Protein AF-A0A7V2XGP9-F1 (afdb_monomer_lite)

Radius of gyration: 16.0 Å; chains: 1; bounding box: 51×19×43 Å

Sequence (98 aa):
MTKEMAAVLDIVLLVGFGAWAYLVARGKGFDPVAWALGAAVAFFGPGYLMQAV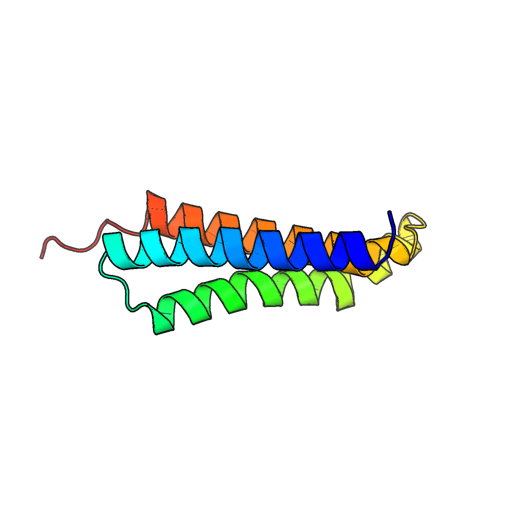IFPAVRERFGWPETWQRPSAFIAGGVCALIVVLYLTLFARRRSSQ

Structure (mmCIF, N/CA/C/O backbone):
data_AF-A0A7V2XGP9-F1
#
_entry.id   AF-A0A7V2XGP9-F1
#
loop_
_atom_site.group_PDB
_atom_site.id
_atom_site.type_symbol
_atom_site.label_atom_id
_atom_site.label_alt_id
_atom_site.label_comp_id
_atom_site.label_asym_id
_atom_site.label_entity_id
_atom_site.label_seq_id
_atom_site.pdbx_PDB_ins_code
_atom_site.Cartn_x
_atom_site.Cartn_y
_atom_site.Cartn_z
_atom_site.occupancy
_atom_site.B_iso_or_equiv
_atom_site.auth_seq_id
_atom_site.auth_comp_id
_atom_site.auth_asym_id
_atom_site.auth_atom_id
_atom_site.pdbx_PDB_model_num
ATOM 1 N N . MET A 1 1 ? 19.419 5.924 -4.675 1.00 52.25 1 MET A N 1
ATOM 2 C CA . MET A 1 1 ? 18.697 5.337 -3.526 1.00 52.25 1 MET A CA 1
ATOM 3 C C . MET A 1 1 ? 18.875 3.828 -3.594 1.00 52.25 1 MET A C 1
ATOM 5 O O . MET A 1 1 ? 18.552 3.250 -4.626 1.00 52.25 1 MET A O 1
ATOM 9 N N . THR A 1 2 ? 19.492 3.204 -2.591 1.00 68.38 2 THR A N 1
ATOM 10 C CA . THR A 1 2 ? 19.726 1.748 -2.577 1.00 68.38 2 THR A CA 1
ATOM 11 C C . THR A 1 2 ? 18.413 1.006 -2.301 1.00 68.38 2 THR A C 1
ATOM 13 O O . THR A 1 2 ? 17.519 1.547 -1.651 1.00 68.38 2 THR A O 1
ATOM 16 N N . LYS A 1 3 ? 18.266 -0.230 -2.805 1.00 62.00 3 LYS A N 1
ATOM 17 C CA . LYS A 1 3 ? 17.057 -1.061 -2.599 1.00 62.00 3 LYS A CA 1
ATOM 18 C C . LYS A 1 3 ? 16.696 -1.211 -1.113 1.00 62.00 3 LYS A C 1
ATOM 20 O O . LYS A 1 3 ? 15.520 -1.280 -0.776 1.00 62.00 3 LYS A O 1
ATOM 25 N N . GLU A 1 4 ? 17.703 -1.200 -0.245 1.00 69.00 4 GLU A N 1
ATOM 26 C CA . GLU A 1 4 ? 17.543 -1.272 1.208 1.00 69.00 4 GLU A CA 1
ATOM 27 C C . GLU A 1 4 ? 16.912 -0.007 1.799 1.00 69.00 4 GLU A C 1
ATOM 29 O O . GLU A 1 4 ? 15.999 -0.118 2.608 1.00 69.00 4 GLU A O 1
ATOM 34 N N . MET A 1 5 ? 17.298 1.192 1.339 1.00 62.16 5 MET A N 1
ATOM 35 C CA . MET A 1 5 ? 16.652 2.440 1.774 1.00 62.16 5 MET A CA 1
ATOM 36 C C . MET A 1 5 ? 15.167 2.475 1.411 1.00 62.16 5 MET A C 1
ATOM 38 O O . MET A 1 5 ? 14.367 2.945 2.210 1.00 62.16 5 MET A O 1
ATOM 42 N N . ALA A 1 6 ? 14.794 1.982 0.225 1.00 64.88 6 ALA A N 1
ATOM 43 C CA . ALA A 1 6 ? 13.390 1.913 -0.181 1.00 64.88 6 ALA A CA 1
ATOM 44 C C . ALA A 1 6 ? 12.595 0.952 0.718 1.00 64.88 6 ALA A C 1
ATOM 46 O O . ALA A 1 6 ? 11.545 1.325 1.221 1.00 64.88 6 ALA A O 1
ATOM 47 N N . ALA A 1 7 ? 13.141 -0.235 1.003 1.00 67.25 7 ALA A N 1
ATOM 48 C CA . ALA A 1 7 ? 12.497 -1.201 1.890 1.00 67.25 7 ALA A CA 1
ATOM 49 C C . ALA A 1 7 ? 12.353 -0.681 3.331 1.00 67.25 7 ALA A C 1
ATOM 51 O O . ALA A 1 7 ? 11.320 -0.882 3.964 1.00 67.25 7 ALA A O 1
ATOM 52 N N . VAL A 1 8 ? 13.367 0.020 3.849 1.00 72.94 8 VAL A N 1
ATOM 53 C CA . VAL A 1 8 ? 13.298 0.656 5.172 1.00 72.94 8 VAL A CA 1
ATOM 54 C C . VAL A 1 8 ? 12.226 1.742 5.190 1.00 72.94 8 VAL A C 1
ATOM 56 O O . VAL A 1 8 ? 11.439 1.793 6.131 1.00 72.94 8 VAL A O 1
ATOM 59 N N . LEU A 1 9 ? 12.148 2.577 4.149 1.00 67.88 9 LEU A N 1
ATOM 60 C CA . LEU A 1 9 ? 11.123 3.615 4.049 1.00 67.88 9 LEU A CA 1
ATOM 61 C C . LEU A 1 9 ? 9.715 3.007 3.993 1.00 67.88 9 LEU A C 1
ATOM 63 O O . LEU A 1 9 ? 8.825 3.482 4.695 1.00 67.88 9 LEU A O 1
ATOM 67 N N . ASP A 1 10 ? 9.538 1.930 3.226 1.00 66.38 10 ASP A N 1
ATOM 68 C CA . ASP A 1 10 ? 8.271 1.205 3.122 1.00 66.38 10 ASP A CA 1
ATOM 69 C C . ASP A 1 10 ? 7.832 0.665 4.492 1.00 66.38 10 ASP A C 1
ATOM 71 O O . ASP A 1 10 ? 6.678 0.834 4.883 1.00 66.38 10 ASP A O 1
ATOM 75 N N . ILE A 1 11 ? 8.756 0.074 5.261 1.00 74.12 11 ILE A N 1
ATOM 76 C CA . ILE A 1 11 ? 8.484 -0.435 6.615 1.00 74.12 11 IL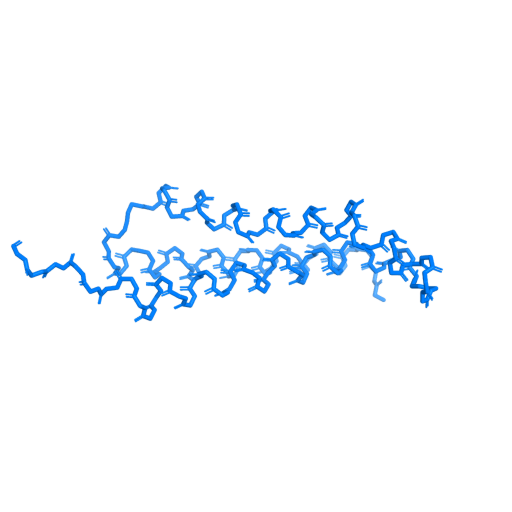E A CA 1
ATOM 77 C C . ILE A 1 11 ? 8.142 0.709 7.571 1.00 74.12 11 ILE A C 1
ATOM 79 O O . ILE A 1 11 ? 7.157 0.621 8.302 1.00 74.12 11 ILE A O 1
ATOM 83 N N . VAL A 1 12 ? 8.927 1.789 7.570 1.00 72.19 12 VAL A N 1
ATOM 84 C CA . VAL A 1 12 ? 8.706 2.951 8.446 1.00 72.19 12 VAL A CA 1
ATOM 85 C C . VAL A 1 12 ? 7.342 3.577 8.173 1.00 72.19 12 VAL A C 1
ATOM 87 O O . VAL A 1 12 ? 6.608 3.889 9.110 1.00 72.19 12 VAL A O 1
ATOM 90 N N . LEU A 1 13 ? 6.972 3.720 6.900 1.00 68.75 13 LEU A N 1
ATOM 91 C CA . LEU A 1 13 ? 5.681 4.267 6.500 1.00 68.75 13 LEU A CA 1
ATOM 92 C C . LEU A 1 13 ? 4.537 3.301 6.832 1.00 68.75 13 LEU A C 1
ATOM 94 O O . LEU A 1 13 ? 3.522 3.746 7.359 1.00 68.75 13 LEU A O 1
ATOM 98 N N . LEU A 1 14 ? 4.699 1.992 6.614 1.00 70.81 14 LEU A N 1
ATOM 99 C CA . LEU A 1 14 ? 3.694 0.990 6.983 1.00 70.81 14 LEU A CA 1
ATOM 100 C C . LEU A 1 14 ? 3.435 0.982 8.497 1.00 70.81 14 LEU A C 1
ATOM 102 O O . LEU A 1 14 ? 2.284 1.008 8.931 1.00 70.81 14 LEU A O 1
ATOM 106 N N . VAL A 1 15 ? 4.499 0.986 9.305 1.00 74.06 15 VAL A N 1
ATOM 107 C CA . VAL A 1 15 ? 4.406 0.994 10.771 1.00 74.06 15 VAL A CA 1
ATOM 108 C C . VAL A 1 15 ? 3.840 2.322 11.266 1.00 74.06 15 VAL A C 1
ATOM 110 O O . VAL A 1 15 ? 2.938 2.321 12.099 1.00 74.06 15 VAL A O 1
ATOM 113 N N . GLY A 1 16 ? 4.316 3.452 10.737 1.00 70.94 16 GLY A N 1
ATOM 114 C CA . GLY A 1 16 ? 3.857 4.784 11.128 1.00 70.94 16 GLY A CA 1
ATOM 115 C C . GLY A 1 16 ? 2.384 5.017 10.798 1.00 70.94 16 GLY A C 1
ATOM 116 O O . GLY A 1 16 ? 1.601 5.376 11.680 1.00 70.94 16 GLY A O 1
ATOM 117 N N . PHE A 1 17 ? 1.977 4.752 9.552 1.00 69.06 17 PHE A N 1
ATOM 118 C CA . PHE A 1 17 ? 0.579 4.885 9.147 1.00 69.06 17 PHE A CA 1
ATOM 119 C C . PHE A 1 17 ? -0.313 3.846 9.825 1.00 69.06 17 PHE A C 1
ATOM 121 O O . PHE A 1 17 ? -1.403 4.197 10.273 1.00 69.06 17 PHE A O 1
ATOM 128 N N . GLY A 1 18 ? 0.152 2.602 9.977 1.00 68.19 18 GLY A N 1
ATOM 129 C CA . GLY A 1 18 ? -0.578 1.556 10.691 1.00 68.19 18 GLY A CA 1
ATOM 130 C C . GLY A 1 18 ? -0.828 1.912 12.159 1.00 68.19 18 GLY A C 1
ATOM 131 O O . GLY A 1 18 ? -1.959 1.808 12.633 1.00 68.19 18 GLY A O 1
ATOM 132 N N . ALA A 1 19 ? 0.196 2.401 12.866 1.00 70.12 19 ALA A N 1
ATOM 133 C CA . ALA A 1 19 ? 0.094 2.798 14.270 1.00 70.12 19 ALA A CA 1
ATOM 134 C C . ALA A 1 19 ? -0.826 4.010 14.466 1.00 70.12 19 ALA A C 1
ATOM 136 O O . ALA A 1 19 ? -1.712 3.976 15.322 1.00 70.12 19 ALA A O 1
ATOM 137 N N . TRP A 1 20 ? -0.665 5.059 13.650 1.00 69.19 20 TRP A N 1
ATOM 138 C CA . TRP A 1 20 ? -1.553 6.227 13.669 1.00 69.19 20 TRP A CA 1
ATOM 139 C C . TRP A 1 20 ? -3.013 5.812 13.512 1.00 69.19 20 TRP A C 1
ATOM 141 O O . TRP A 1 20 ? -3.904 6.232 14.252 1.00 69.19 20 TRP A O 1
ATOM 151 N N . ALA A 1 21 ? -3.260 4.952 12.539 1.00 63.81 21 ALA A N 1
ATOM 152 C CA . ALA A 1 21 ? -4.603 4.646 12.127 1.00 63.81 21 ALA A CA 1
ATOM 153 C C . ALA A 1 21 ? -5.282 3.616 13.068 1.00 63.81 21 ALA A C 1
ATOM 155 O O . ALA A 1 21 ? -6.482 3.732 13.328 1.00 63.81 21 ALA A O 1
ATOM 156 N N . TYR A 1 22 ? -4.503 2.761 13.748 1.00 68.94 22 TYR A N 1
ATOM 157 C CA . TYR A 1 22 ? -4.950 2.008 14.930 1.00 68.94 22 TYR A CA 1
ATOM 158 C C . TYR A 1 22 ? -5.382 2.921 16.091 1.00 68.94 22 TYR A C 1
ATOM 160 O O . TYR A 1 22 ? -6.450 2.717 16.676 1.00 68.94 22 TYR A O 1
ATOM 168 N N . LEU A 1 23 ? -4.594 3.954 16.422 1.00 70.62 23 LEU A N 1
ATOM 169 C CA . LEU A 1 23 ? -4.942 4.906 17.488 1.00 70.62 23 LEU A CA 1
ATOM 170 C C . LEU A 1 23 ? -6.259 5.635 17.185 1.00 70.62 23 LEU A C 1
ATOM 172 O O . LEU A 1 23 ? -7.106 5.787 18.069 1.00 70.62 23 LEU A O 1
ATOM 176 N N . VAL A 1 24 ? -6.468 6.022 15.925 1.00 67.50 24 VAL A N 1
ATOM 177 C CA . VAL A 1 24 ? -7.712 6.647 15.460 1.00 67.50 24 VAL A CA 1
ATOM 178 C C . VAL A 1 24 ? -8.908 5.693 15.554 1.00 67.50 24 VAL A C 1
ATOM 180 O O . VAL A 1 24 ? -9.973 6.100 16.028 1.00 67.50 24 VAL A O 1
ATOM 183 N N . ALA A 1 25 ? -8.7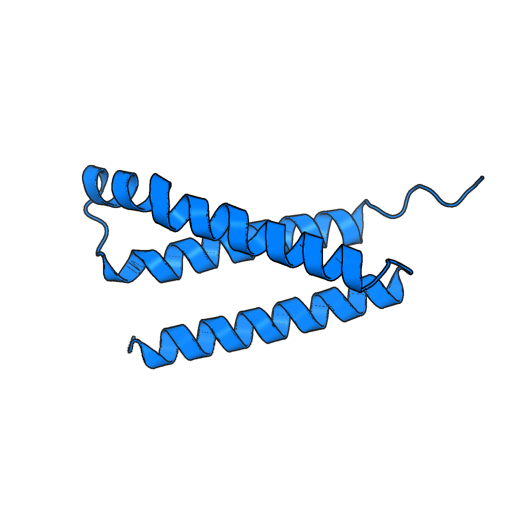51 4.430 15.145 1.00 66.50 25 ALA A N 1
ATOM 184 C CA . ALA A 1 25 ? -9.807 3.421 15.246 1.00 66.50 25 ALA A CA 1
ATOM 185 C C . ALA A 1 25 ? -10.236 3.197 16.703 1.00 66.50 25 ALA A C 1
ATOM 187 O O . ALA A 1 25 ? -11.431 3.238 17.018 1.00 66.50 25 ALA A O 1
ATOM 188 N N . ARG A 1 26 ? -9.254 3.075 17.607 1.00 70.69 26 ARG A N 1
ATOM 189 C CA . ARG A 1 26 ? -9.479 2.901 19.046 1.00 70.69 26 ARG A CA 1
ATOM 190 C C . ARG A 1 26 ? -10.204 4.097 19.665 1.00 70.69 26 ARG A C 1
ATOM 192 O O . ARG A 1 26 ? -11.154 3.908 20.416 1.00 70.69 26 ARG A O 1
ATOM 199 N N . GLY A 1 27 ? -9.812 5.324 19.311 1.00 70.69 27 GLY A N 1
ATOM 200 C CA . GLY A 1 27 ? -10.470 6.548 19.790 1.00 70.69 27 GLY A CA 1
ATOM 201 C C . GLY A 1 27 ? -11.912 6.717 19.293 1.00 70.69 27 GLY A C 1
ATOM 202 O O . GLY A 1 27 ? -12.694 7.478 19.870 1.00 70.69 27 GLY A O 1
ATOM 203 N N . LYS A 1 28 ? -12.291 6.001 18.228 1.00 69.19 28 LYS A N 1
ATOM 204 C CA . LYS A 1 28 ? -13.624 6.079 17.628 1.00 69.19 28 LYS A CA 1
ATOM 205 C C . LYS A 1 28 ? -14.578 4.948 17.999 1.00 69.19 28 LYS A C 1
ATOM 207 O O . LYS A 1 28 ? -15.764 5.104 17.715 1.00 69.19 28 LYS A O 1
ATOM 212 N N . GLY A 1 29 ? -14.099 3.898 18.666 1.00 71.31 29 GLY A N 1
ATOM 213 C CA . GLY A 1 29 ? -14.897 2.713 18.994 1.00 71.31 29 GLY A CA 1
ATOM 214 C C . GLY A 1 29 ? -15.114 1.777 17.801 1.00 71.31 29 GLY A C 1
ATOM 215 O O . GLY A 1 29 ? -16.072 1.012 17.800 1.00 71.31 29 GLY A O 1
ATOM 216 N N . PHE A 1 30 ? -14.264 1.859 16.772 1.00 69.88 30 PHE A N 1
ATOM 217 C CA . PHE A 1 30 ? -14.287 0.899 15.669 1.00 69.88 30 PHE A CA 1
ATOM 218 C C . PHE A 1 30 ? -13.661 -0.430 16.099 1.00 69.88 30 PHE A C 1
ATOM 220 O O . PHE A 1 30 ? -12.712 -0.440 16.884 1.00 69.88 30 PHE A O 1
ATOM 227 N N . ASP A 1 31 ? -14.162 -1.539 15.545 1.00 77.88 31 ASP A N 1
ATOM 228 C CA . ASP A 1 31 ? -13.519 -2.848 15.675 1.00 77.88 31 ASP A CA 1
ATOM 229 C C . ASP A 1 31 ? -12.101 -2.778 15.066 1.00 77.88 31 ASP A C 1
ATOM 231 O O . ASP A 1 31 ? -11.969 -2.525 13.860 1.00 77.88 31 ASP A O 1
ATOM 235 N N . PRO A 1 32 ? -11.038 -2.984 15.870 1.00 70.19 32 PRO A N 1
ATOM 236 C CA . PRO A 1 32 ? -9.659 -2.899 15.404 1.00 70.19 32 PRO A CA 1
ATOM 237 C C . PRO A 1 32 ? -9.342 -3.872 14.267 1.00 70.19 32 PRO A C 1
ATOM 239 O O . PRO A 1 32 ? -8.529 -3.544 13.404 1.00 70.19 32 PRO A O 1
ATOM 242 N N . VAL A 1 33 ? -9.976 -5.049 14.247 1.00 76.31 33 VAL A N 1
ATOM 243 C CA . VAL A 1 33 ? -9.726 -6.090 13.242 1.00 76.31 33 VAL A CA 1
ATOM 244 C C . VAL A 1 33 ? -10.355 -5.695 11.912 1.00 76.31 33 VAL A C 1
ATOM 246 O O . VAL A 1 33 ? -9.668 -5.664 10.891 1.00 76.31 33 VAL A O 1
ATOM 249 N N . ALA A 1 34 ? -11.640 -5.328 11.917 1.00 72.31 34 ALA A N 1
ATOM 250 C CA . ALA A 1 34 ? -12.337 -4.876 10.711 1.00 72.31 34 ALA A CA 1
ATOM 251 C C . ALA A 1 34 ? -11.671 -3.627 10.112 1.00 72.31 34 ALA A C 1
ATOM 253 O O . ALA A 1 34 ? -11.527 -3.502 8.894 1.00 72.31 34 ALA A O 1
ATOM 254 N N . TRP A 1 35 ? -11.212 -2.723 10.976 1.00 75.31 35 TRP A N 1
ATOM 255 C CA . TRP A 1 35 ? -10.496 -1.527 10.566 1.00 75.31 35 TRP A CA 1
ATOM 256 C C . TRP A 1 35 ? -9.115 -1.848 9.961 1.00 75.31 35 TRP A C 1
ATOM 258 O O . TRP A 1 35 ? -8.793 -1.337 8.886 1.00 75.31 35 TRP A O 1
ATOM 268 N N . ALA A 1 36 ? -8.331 -2.737 10.583 1.00 73.06 36 ALA A N 1
ATOM 269 C CA . ALA A 1 36 ? -7.032 -3.164 10.057 1.00 73.06 36 ALA A CA 1
ATOM 270 C C . ALA A 1 36 ? -7.162 -3.861 8.694 1.00 73.06 36 ALA A C 1
ATOM 272 O O . ALA A 1 36 ? -6.370 -3.599 7.789 1.00 73.06 36 ALA A O 1
ATOM 273 N N . LEU A 1 37 ? -8.195 -4.692 8.516 1.00 76.38 37 LEU A N 1
ATOM 274 C CA . LEU A 1 37 ? -8.510 -5.315 7.228 1.00 76.38 37 LEU A CA 1
ATOM 275 C C . LEU A 1 37 ? -8.880 -4.268 6.171 1.00 76.38 37 LEU A C 1
ATOM 277 O O . LEU A 1 37 ? -8.361 -4.315 5.058 1.00 76.38 37 LEU A O 1
ATOM 281 N N . GLY A 1 38 ? -9.718 -3.286 6.518 1.00 75.19 38 GLY A N 1
ATOM 282 C CA . GLY A 1 38 ? -10.076 -2.190 5.615 1.00 75.19 38 GLY A CA 1
ATOM 283 C C . GLY A 1 38 ? -8.866 -1.356 5.184 1.00 75.19 38 GLY A C 1
ATOM 284 O O . GLY A 1 38 ? -8.709 -1.059 4.000 1.00 75.19 38 GLY A O 1
ATOM 285 N N . ALA A 1 39 ? -7.973 -1.031 6.122 1.00 73.19 39 ALA A N 1
ATOM 286 C CA . ALA A 1 39 ? -6.731 -0.316 5.836 1.00 73.19 39 ALA A CA 1
ATOM 287 C C . ALA A 1 39 ? -5.779 -1.138 4.952 1.00 73.19 39 ALA A C 1
ATOM 289 O O . ALA A 1 39 ? -5.214 -0.602 4.000 1.00 73.19 39 ALA A O 1
ATOM 290 N N . ALA A 1 40 ? -5.648 -2.442 5.215 1.00 75.62 40 ALA A N 1
ATOM 291 C CA . ALA A 1 40 ? -4.840 -3.337 4.394 1.00 75.62 40 ALA A CA 1
ATOM 292 C C . ALA A 1 40 ? -5.380 -3.412 2.959 1.00 75.62 40 ALA A C 1
ATOM 294 O O . ALA A 1 40 ? -4.619 -3.253 2.010 1.00 75.62 40 ALA A O 1
ATOM 295 N N . VAL A 1 41 ? -6.693 -3.573 2.777 1.00 79.25 41 VAL A N 1
ATOM 296 C CA . VAL A 1 41 ? -7.318 -3.598 1.444 1.00 79.25 41 VAL A CA 1
ATOM 297 C C . VAL A 1 41 ? -7.128 -2.264 0.715 1.00 79.25 41 VAL A C 1
ATOM 299 O O . VAL A 1 41 ? -6.764 -2.257 -0.461 1.00 79.25 41 VAL A O 1
ATOM 302 N N . ALA A 1 42 ? -7.309 -1.137 1.410 1.00 78.00 42 ALA A N 1
ATOM 303 C CA . ALA A 1 42 ? -7.123 0.198 0.841 1.00 78.00 42 ALA A CA 1
ATOM 304 C C . ALA A 1 42 ? -5.663 0.504 0.463 1.00 78.00 42 ALA A C 1
ATOM 306 O O . ALA A 1 42 ? -5.427 1.340 -0.405 1.00 78.00 42 ALA A O 1
ATOM 307 N N . PHE A 1 43 ? -4.698 -0.177 1.085 1.00 80.31 43 PHE A N 1
ATOM 308 C CA . PHE A 1 43 ? -3.281 -0.071 0.755 1.00 80.31 43 PHE A CA 1
ATOM 309 C C . PHE A 1 43 ? -2.876 -1.037 -0.369 1.00 80.31 43 PHE A C 1
ATOM 311 O O . PHE A 1 43 ? -2.375 -0.626 -1.416 1.00 80.31 43 PHE A O 1
ATOM 318 N N . PHE A 1 44 ? -3.119 -2.335 -0.179 1.00 79.25 44 PHE A N 1
ATOM 319 C CA . PHE A 1 44 ? -2.657 -3.379 -1.090 1.00 79.25 44 PHE A CA 1
ATOM 320 C C . PHE A 1 44 ? -3.425 -3.409 -2.409 1.00 79.25 44 PHE A C 1
ATOM 322 O O . PHE A 1 44 ? -2.814 -3.683 -3.436 1.00 79.25 44 PHE A O 1
ATOM 329 N N . GLY A 1 45 ? -4.727 -3.107 -2.422 1.00 84.06 45 GLY A N 1
ATOM 330 C CA . GLY A 1 45 ? -5.526 -3.121 -3.653 1.00 84.06 45 GLY A CA 1
ATOM 331 C C . GLY A 1 45 ? -5.011 -2.122 -4.698 1.00 84.06 45 GLY A C 1
ATOM 332 O O . GLY A 1 45 ? -4.616 -2.531 -5.792 1.00 84.06 45 GLY A O 1
ATOM 333 N N . PRO A 1 46 ? -4.941 -0.820 -4.371 1.00 83.94 46 PRO A N 1
ATOM 334 C CA . PRO A 1 46 ? -4.417 0.202 -5.276 1.00 83.94 46 PRO A CA 1
ATOM 335 C C . PRO A 1 46 ? -2.928 0.026 -5.575 1.00 83.94 46 PRO A C 1
ATOM 337 O O . PRO A 1 46 ? -2.512 0.237 -6.713 1.00 83.94 46 PRO A O 1
ATOM 340 N N . GLY A 1 47 ? -2.129 -0.413 -4.594 1.00 86.06 47 GLY A N 1
ATOM 341 C CA . GLY A 1 47 ? -0.715 -0.721 -4.816 1.00 86.06 47 GLY A CA 1
ATOM 342 C C . GLY A 1 47 ? -0.515 -1.858 -5.823 1.00 86.06 47 GLY A C 1
ATOM 343 O O . GLY A 1 47 ? 0.265 -1.721 -6.765 1.00 86.06 47 GLY A O 1
ATOM 344 N N . TYR A 1 48 ? -1.279 -2.945 -5.696 1.00 86.31 48 TYR A N 1
ATOM 345 C CA . TYR A 1 48 ? -1.260 -4.051 -6.651 1.00 86.31 48 TYR A CA 1
ATOM 346 C C . TYR A 1 48 ? -1.733 -3.612 -8.039 1.00 86.31 48 TYR A C 1
ATOM 348 O O . TYR A 1 48 ? -1.072 -3.910 -9.031 1.00 86.31 48 TYR A O 1
ATOM 356 N N . LEU A 1 49 ? -2.829 -2.849 -8.122 1.00 88.38 49 LEU A N 1
ATOM 357 C CA . LEU A 1 49 ? -3.333 -2.313 -9.390 1.00 88.38 49 LEU A CA 1
ATOM 358 C C . LEU A 1 49 ? -2.286 -1.428 -10.083 1.00 88.38 49 LEU A C 1
ATOM 360 O O . LEU A 1 49 ? -2.063 -1.548 -11.291 1.00 88.38 49 LEU A O 1
ATOM 364 N N . MET A 1 50 ? -1.606 -0.576 -9.312 1.00 89.56 50 MET A N 1
ATOM 365 C CA . MET A 1 50 ? -0.524 0.256 -9.820 1.00 89.56 50 MET A CA 1
ATOM 366 C C . MET A 1 50 ? 0.625 -0.603 -10.351 1.00 89.56 50 MET A C 1
ATOM 368 O O . MET A 1 50 ? 1.103 -0.363 -11.453 1.00 89.56 50 MET A O 1
ATOM 372 N N . GLN A 1 51 ? 1.03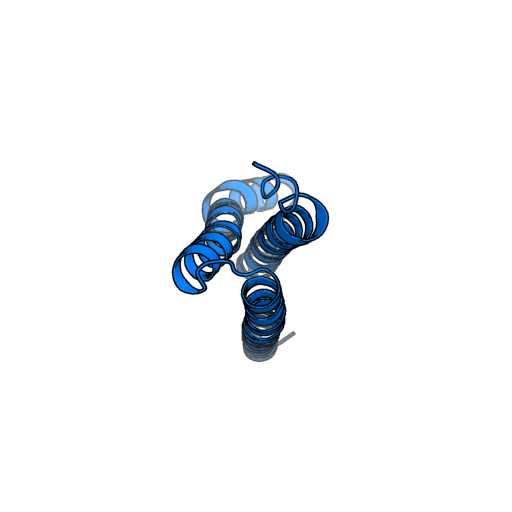6 -1.639 -9.619 1.00 88.38 51 GLN A N 1
ATOM 373 C CA . GLN A 1 51 ? 2.146 -2.503 -10.018 1.00 88.38 51 GLN A CA 1
ATOM 374 C C . GLN A 1 51 ? 1.838 -3.378 -11.242 1.00 88.38 51 GLN A C 1
ATOM 376 O O . GLN A 1 51 ? 2.705 -3.537 -12.107 1.00 88.38 51 GLN A O 1
ATOM 381 N N . ALA A 1 52 ? 0.641 -3.965 -11.288 1.00 88.25 52 ALA A N 1
ATOM 382 C CA . ALA A 1 52 ? 0.264 -4.993 -12.252 1.00 88.25 52 ALA A CA 1
ATOM 383 C C . ALA A 1 52 ? -0.330 -4.427 -13.548 1.00 88.25 52 ALA A C 1
ATOM 385 O O . ALA A 1 52 ? -0.179 -5.046 -14.597 1.00 88.25 52 ALA A O 1
ATOM 386 N N . VAL A 1 53 ? -1.000 -3.270 -13.488 1.00 91.56 53 VAL A N 1
ATOM 387 C CA . VAL A 1 53 ? -1.763 -2.733 -14.628 1.00 91.56 53 VAL A CA 1
ATOM 388 C C . VAL A 1 53 ? -1.263 -1.355 -15.044 1.00 91.56 53 VAL A C 1
ATOM 390 O O . VAL A 1 53 ? -0.938 -1.141 -16.210 1.00 91.56 53 VAL A O 1
ATOM 393 N N . ILE A 1 54 ? -1.166 -0.412 -14.105 1.00 88.81 54 ILE A N 1
ATOM 394 C CA . ILE A 1 54 ? -0.890 0.992 -14.448 1.00 88.81 54 ILE A CA 1
ATOM 395 C C . ILE A 1 54 ? 0.589 1.198 -14.791 1.00 88.81 54 ILE A C 1
ATOM 397 O O . ILE A 1 54 ? 0.907 1.835 -15.791 1.00 88.81 54 ILE A O 1
ATOM 401 N N . PHE A 1 55 ? 1.509 0.647 -13.998 1.00 91.19 55 PHE A N 1
ATOM 402 C CA . PHE A 1 55 ? 2.942 0.842 -14.193 1.00 91.19 55 PHE A CA 1
ATOM 403 C C . PHE A 1 55 ? 3.453 0.295 -15.535 1.00 91.19 55 PHE A C 1
ATOM 405 O O . PHE A 1 55 ? 4.196 1.022 -16.193 1.00 91.19 55 PHE A O 1
ATOM 412 N N . PRO A 1 56 ? 3.059 -0.909 -16.003 1.00 90.94 56 PRO A N 1
ATOM 413 C CA . PRO A 1 56 ? 3.410 -1.371 -17.347 1.00 90.94 56 PRO A CA 1
ATOM 414 C C . PRO A 1 56 ? 2.976 -0.389 -18.443 1.00 90.94 56 PRO A C 1
ATOM 416 O O . PRO A 1 56 ? 3.792 -0.025 -19.286 1.00 90.94 56 PRO A O 1
ATOM 419 N N . ALA A 1 57 ? 1.742 0.122 -18.373 1.00 90.50 57 ALA A N 1
ATOM 420 C CA . ALA A 1 57 ? 1.226 1.090 -19.340 1.00 90.50 57 ALA A CA 1
ATOM 421 C C . ALA A 1 57 ? 1.971 2.438 -19.281 1.00 90.50 57 ALA A C 1
ATOM 423 O O . ALA A 1 57 ? 2.271 3.042 -20.310 1.00 90.50 57 ALA A O 1
ATOM 424 N N . VAL A 1 58 ? 2.309 2.915 -18.078 1.00 87.62 58 VAL A N 1
ATOM 425 C CA . VAL A 1 58 ? 3.091 4.147 -17.891 1.00 87.62 58 VAL A CA 1
ATOM 426 C C . VAL A 1 58 ? 4.525 3.967 -18.393 1.00 87.62 58 VAL A C 1
ATOM 428 O O . VAL A 1 58 ? 5.071 4.864 -19.033 1.00 87.62 58 VAL A O 1
ATOM 431 N N . ARG A 1 59 ? 5.133 2.802 -18.160 1.00 90.62 59 ARG A N 1
ATOM 432 C CA . ARG A 1 59 ? 6.462 2.461 -18.675 1.00 90.62 59 ARG A CA 1
ATOM 433 C C . ARG A 1 59 ? 6.482 2.439 -20.197 1.00 90.62 59 ARG A C 1
ATOM 435 O O . ARG A 1 59 ? 7.380 3.033 -20.781 1.00 90.62 59 ARG A O 1
ATOM 442 N N . GLU A 1 60 ? 5.509 1.789 -20.825 1.00 91.62 60 GLU A N 1
ATOM 443 C CA . GLU A 1 60 ? 5.416 1.701 -22.285 1.00 91.62 60 GLU A CA 1
ATOM 444 C C . GLU A 1 60 ? 5.209 3.080 -22.923 1.00 91.62 60 GLU A C 1
ATOM 446 O O . GLU A 1 60 ? 5.847 3.413 -23.918 1.00 91.62 60 GLU A O 1
ATOM 451 N N . ARG A 1 61 ? 4.365 3.921 -22.313 1.00 91.69 61 ARG A N 1
ATOM 452 C CA . ARG A 1 61 ? 3.979 5.216 -22.885 1.00 91.69 61 ARG A CA 1
ATOM 453 C C . ARG A 1 61 ? 4.946 6.360 -22.578 1.00 91.69 61 ARG A C 1
ATOM 455 O O . ARG A 1 61 ? 5.074 7.273 -23.388 1.00 91.69 61 ARG A O 1
ATOM 462 N N . PHE A 1 62 ? 5.595 6.337 -21.415 1.00 91.44 62 PHE A N 1
ATOM 463 C CA . PHE A 1 62 ? 6.429 7.440 -20.916 1.00 91.44 62 PHE A CA 1
ATOM 464 C C . PHE A 1 62 ? 7.876 7.031 -20.610 1.00 91.44 62 PHE A C 1
ATOM 466 O O . PHE A 1 62 ? 8.652 7.856 -20.135 1.00 91.44 62 PHE A O 1
ATOM 473 N N . GLY A 1 63 ? 8.254 5.771 -20.846 1.00 90.19 63 GLY A N 1
ATOM 474 C CA . GLY A 1 63 ? 9.623 5.293 -20.638 1.00 90.19 63 GLY A CA 1
ATOM 475 C C . GLY A 1 63 ? 10.053 5.251 -19.170 1.00 90.19 63 GLY A C 1
ATOM 476 O O . GLY A 1 63 ? 11.240 5.385 -18.876 1.00 90.19 63 GLY A O 1
ATOM 477 N N . TRP A 1 64 ? 9.110 5.103 -18.232 1.00 86.75 64 TRP A N 1
ATOM 478 C CA . TRP A 1 64 ? 9.434 5.083 -16.804 1.00 86.75 64 TRP A CA 1
ATOM 479 C C . TRP A 1 64 ? 10.441 3.975 -16.446 1.00 86.75 64 TRP A C 1
ATOM 481 O O . TRP A 1 64 ? 10.258 2.823 -16.853 1.00 86.75 64 TRP A O 1
ATOM 491 N N . PRO A 1 65 ? 11.483 4.282 -15.648 1.00 88.19 65 PRO A N 1
ATOM 492 C CA . PRO A 1 65 ? 12.461 3.284 -15.234 1.00 88.19 65 PRO A CA 1
ATOM 493 C C . PRO A 1 65 ? 11.809 2.192 -14.387 1.00 88.19 65 PRO A C 1
ATOM 495 O O . PRO A 1 65 ? 11.068 2.497 -13.458 1.00 88.19 65 PRO A O 1
ATOM 498 N N . GLU A 1 66 ? 12.150 0.925 -14.625 1.00 86.81 66 GLU A N 1
ATOM 499 C CA . GLU A 1 66 ? 11.604 -0.231 -13.889 1.00 86.81 66 GLU A CA 1
ATOM 500 C C . GLU A 1 66 ? 11.813 -0.145 -12.366 1.00 86.81 66 GLU A C 1
ATOM 502 O O . GLU A 1 66 ? 11.015 -0.656 -11.581 1.00 86.81 66 GLU A O 1
ATOM 507 N N . THR A 1 67 ? 12.838 0.591 -11.933 1.00 86.00 67 THR A N 1
ATOM 508 C CA . THR A 1 67 ? 13.102 0.894 -10.521 1.00 86.00 67 THR A CA 1
ATOM 509 C C . THR A 1 67 ? 11.955 1.636 -9.826 1.00 86.00 67 THR A C 1
ATOM 511 O O . THR A 1 67 ? 11.842 1.540 -8.605 1.00 86.00 67 THR A O 1
ATOM 514 N N . TRP A 1 68 ? 11.080 2.323 -10.570 1.00 84.44 68 TRP A N 1
ATOM 515 C CA . TRP A 1 68 ? 9.911 3.037 -10.046 1.00 84.44 68 TRP A CA 1
ATOM 516 C C . TRP A 1 68 ? 8.672 2.164 -9.845 1.00 84.44 68 TRP A C 1
ATOM 518 O O . TRP A 1 68 ? 7.695 2.638 -9.263 1.00 84.44 68 TRP A O 1
ATOM 528 N N . GLN A 1 69 ? 8.695 0.890 -10.248 1.00 85.00 69 GLN A N 1
ATOM 529 C CA . GLN A 1 69 ? 7.520 0.023 -10.142 1.00 85.00 69 GLN A CA 1
ATOM 530 C C . GLN A 1 69 ? 7.042 -0.125 -8.694 1.00 85.00 69 GLN A C 1
ATOM 532 O O . GLN A 1 69 ? 5.886 0.154 -8.387 1.00 85.00 69 GLN A O 1
ATOM 537 N N . ARG A 1 70 ? 7.939 -0.524 -7.787 1.00 81.19 70 ARG A N 1
ATOM 538 C CA . ARG A 1 70 ? 7.604 -0.696 -6.364 1.00 81.19 70 ARG A CA 1
ATOM 539 C C . ARG A 1 70 ? 7.331 0.634 -5.650 1.00 81.19 70 ARG A C 1
ATOM 541 O O . ARG A 1 70 ? 6.297 0.716 -4.996 1.00 81.19 70 ARG A O 1
ATOM 548 N N . PRO A 1 71 ? 8.162 1.687 -5.806 1.00 83.69 71 PRO A N 1
ATOM 549 C CA . PRO A 1 71 ? 7.880 2.985 -5.195 1.00 83.69 71 PRO A CA 1
ATOM 550 C C . PRO A 1 71 ? 6.530 3.573 -5.613 1.00 83.69 71 PRO A C 1
ATOM 552 O O . PRO A 1 71 ? 5.789 4.074 -4.775 1.00 83.69 71 PRO A O 1
ATOM 555 N N . SER A 1 72 ? 6.173 3.490 -6.898 1.00 84.50 72 SER A N 1
ATOM 556 C CA . SER A 1 72 ? 4.897 4.030 -7.380 1.00 84.50 72 SER A CA 1
ATOM 557 C C . SER A 1 72 ? 3.693 3.247 -6.852 1.00 84.50 72 SER A C 1
ATOM 559 O O . SER A 1 72 ? 2.698 3.857 -6.467 1.00 84.50 72 SER A O 1
ATOM 561 N N . ALA A 1 73 ? 3.803 1.919 -6.750 1.00 85.19 73 ALA A N 1
ATOM 562 C CA . ALA A 1 73 ? 2.804 1.076 -6.102 1.00 85.19 73 ALA A CA 1
ATOM 563 C C . ALA A 1 73 ? 2.635 1.410 -4.615 1.00 85.19 73 ALA A C 1
ATOM 565 O O . ALA A 1 73 ? 1.507 1.546 -4.142 1.00 85.19 73 ALA A O 1
ATOM 566 N N . PHE A 1 74 ? 3.742 1.612 -3.897 1.00 83.81 74 PHE A N 1
ATOM 567 C CA . PHE A 1 74 ? 3.716 2.026 -2.498 1.00 83.81 74 PHE A CA 1
ATOM 568 C C . PHE A 1 74 ? 3.026 3.384 -2.323 1.00 83.81 74 PHE A C 1
ATOM 570 O O . PHE A 1 74 ? 2.160 3.531 -1.465 1.00 83.81 74 PHE A O 1
ATOM 577 N N . ILE A 1 75 ? 3.359 4.368 -3.166 1.00 83.06 75 ILE A N 1
ATOM 578 C CA . ILE A 1 75 ? 2.739 5.700 -3.135 1.00 83.06 75 ILE A CA 1
ATOM 579 C C . ILE A 1 75 ? 1.239 5.604 -3.429 1.00 83.06 75 ILE A C 1
ATOM 581 O O . ILE A 1 75 ? 0.440 6.166 -2.685 1.00 83.06 75 ILE A O 1
ATOM 585 N N . ALA A 1 76 ? 0.842 4.871 -4.473 1.00 84.31 76 ALA A N 1
ATOM 586 C CA . ALA A 1 76 ? -0.563 4.701 -4.834 1.00 84.31 76 ALA A CA 1
ATOM 587 C C . ALA A 1 76 ? -1.366 4.036 -3.702 1.00 84.31 76 ALA A C 1
ATOM 589 O O . ALA A 1 76 ? -2.405 4.555 -3.292 1.00 84.31 76 ALA A O 1
ATOM 590 N N . GLY A 1 77 ? -0.850 2.934 -3.149 1.00 82.06 77 GLY A N 1
ATOM 591 C CA . GLY A 1 77 ? -1.448 2.254 -2.000 1.00 82.06 77 GLY A CA 1
ATOM 592 C C . GLY A 1 77 ? -1.523 3.146 -0.762 1.00 82.06 77 GLY A C 1
ATOM 593 O O . GLY A 1 77 ? -2.580 3.273 -0.145 1.00 82.06 77 GLY A O 1
ATOM 594 N N . GLY A 1 78 ? -0.426 3.826 -0.427 1.00 79.19 78 GLY A N 1
ATOM 595 C CA . GLY A 1 78 ? -0.331 4.723 0.723 1.00 79.19 78 GLY A CA 1
ATOM 596 C C . GLY A 1 78 ? -1.309 5.893 0.651 1.00 79.19 78 GLY A C 1
ATOM 597 O O . GLY A 1 78 ? -1.997 6.176 1.630 1.00 79.19 78 GLY A O 1
ATOM 598 N N . VAL A 1 79 ? -1.426 6.542 -0.511 1.00 82.38 79 VAL A N 1
ATOM 599 C CA . VAL A 1 79 ? -2.363 7.657 -0.720 1.00 82.38 79 VAL A CA 1
ATOM 600 C C . VAL A 1 79 ? -3.810 7.186 -0.601 1.00 82.38 79 VAL A C 1
ATOM 602 O O . VAL A 1 79 ? -4.604 7.830 0.085 1.00 82.38 79 VAL A O 1
ATOM 605 N N . CYS A 1 80 ? -4.169 6.053 -1.206 1.00 82.00 80 CYS A N 1
ATOM 606 C CA . CYS A 1 80 ? -5.525 5.518 -1.097 1.00 82.00 80 CYS A CA 1
ATOM 607 C C . CYS A 1 80 ? -5.878 5.112 0.339 1.00 82.00 80 CYS A C 1
ATOM 609 O O . CYS A 1 80 ? -6.954 5.467 0.8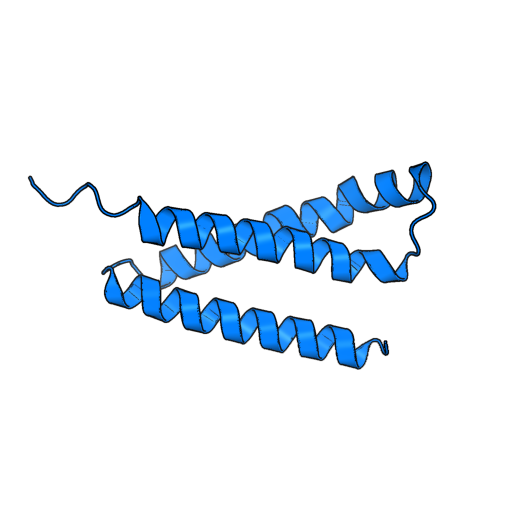25 1.00 82.00 80 CYS A O 1
ATOM 611 N N . ALA A 1 81 ? -4.962 4.444 1.043 1.00 77.75 81 ALA A N 1
ATOM 612 C CA . ALA A 1 81 ? -5.132 4.125 2.455 1.00 77.75 81 ALA A CA 1
ATOM 613 C C . ALA A 1 81 ? -5.306 5.397 3.297 1.00 77.75 81 ALA A C 1
ATOM 615 O O . ALA A 1 81 ? -6.233 5.476 4.102 1.00 77.75 81 ALA A O 1
ATOM 616 N N . LEU A 1 82 ? -4.487 6.427 3.063 1.00 78.88 82 LEU A N 1
ATOM 617 C CA . LEU A 1 82 ? -4.592 7.711 3.753 1.00 78.88 82 LEU A CA 1
ATOM 618 C C . LEU A 1 82 ? -5.943 8.392 3.502 1.00 78.88 82 LEU A C 1
ATOM 620 O O . LEU A 1 82 ? -6.552 8.885 4.447 1.00 78.88 82 LEU A O 1
ATOM 624 N N . ILE A 1 83 ? -6.444 8.393 2.264 1.00 80.12 83 ILE A N 1
ATOM 625 C CA . ILE A 1 83 ? -7.758 8.964 1.926 1.00 80.12 83 ILE A CA 1
ATOM 626 C C . ILE A 1 83 ? -8.876 8.225 2.661 1.00 80.12 83 ILE A C 1
ATOM 628 O O . ILE A 1 83 ? -9.744 8.871 3.246 1.00 80.12 83 ILE A O 1
ATOM 632 N N . VAL A 1 84 ? -8.853 6.889 2.678 1.00 74.44 84 VAL A N 1
ATOM 633 C CA . VAL A 1 84 ? -9.846 6.086 3.410 1.00 74.44 84 VAL A CA 1
ATOM 634 C C . VAL A 1 84 ? -9.777 6.385 4.905 1.00 74.44 84 VAL A C 1
ATOM 636 O O . VAL A 1 84 ? -10.811 6.603 5.538 1.00 74.44 84 VAL A O 1
ATOM 639 N N . VAL A 1 85 ? -8.570 6.475 5.468 1.00 72.69 85 VAL A N 1
ATOM 640 C CA . VAL A 1 85 ? -8.370 6.862 6.868 1.00 72.69 85 VAL A CA 1
ATOM 641 C C . VAL A 1 85 ? -8.944 8.245 7.129 1.00 72.69 85 VAL A C 1
ATOM 643 O O . VAL A 1 85 ? -9.755 8.387 8.040 1.00 72.69 85 VAL A O 1
ATOM 646 N N . LEU A 1 86 ? -8.598 9.257 6.334 1.00 72.56 86 LEU A N 1
ATOM 647 C CA . LEU A 1 86 ? -9.122 10.615 6.485 1.00 72.56 86 LEU A CA 1
ATOM 648 C C . LEU A 1 86 ? -10.646 10.642 6.354 1.00 72.56 86 LEU A C 1
ATOM 650 O O . LEU A 1 86 ? -11.313 11.262 7.178 1.00 72.56 86 LEU A O 1
ATOM 654 N N . TYR A 1 87 ? -11.215 9.912 5.396 1.00 73.62 87 TYR A N 1
ATOM 655 C CA . TYR A 1 87 ? -12.659 9.821 5.207 1.00 73.62 87 TYR A CA 1
ATOM 656 C C . TYR A 1 87 ? -13.360 9.223 6.434 1.00 73.62 87 TYR A C 1
ATOM 658 O O . TYR A 1 87 ? -14.288 9.819 6.982 1.00 73.62 87 TYR A O 1
ATOM 666 N N . LEU A 1 88 ? -12.881 8.085 6.940 1.00 69.50 88 LEU A N 1
ATOM 667 C CA . LEU A 1 88 ? -13.435 7.455 8.142 1.00 69.50 88 LEU A CA 1
ATOM 668 C C . LEU A 1 88 ? -13.205 8.316 9.402 1.00 69.50 88 LEU A C 1
ATOM 670 O O . LEU A 1 88 ? -14.035 8.375 10.319 1.00 69.50 88 LEU A O 1
ATOM 674 N N . THR A 1 89 ? -12.095 9.050 9.449 1.00 67.69 89 THR A N 1
ATOM 675 C CA . THR A 1 89 ? -11.734 9.930 10.570 1.00 67.69 89 THR A CA 1
ATOM 676 C C . THR A 1 89 ? -12.545 11.223 10.588 1.00 67.69 89 THR A C 1
ATOM 678 O O . THR A 1 89 ? -12.922 11.689 11.660 1.00 67.69 89 THR A O 1
ATOM 681 N N . LEU A 1 90 ? -12.888 11.784 9.437 1.00 69.31 90 LEU A N 1
ATOM 682 C CA . LEU A 1 90 ? -13.604 13.056 9.362 1.00 69.31 90 LEU A CA 1
ATOM 683 C C . LEU A 1 90 ? -15.117 12.864 9.219 1.00 69.31 90 LEU A C 1
ATOM 685 O O . LEU A 1 90 ? -15.883 13.613 9.818 1.00 69.31 90 LEU A O 1
ATOM 689 N N . PHE A 1 91 ? -15.561 11.832 8.497 1.00 66.44 91 PHE A N 1
ATOM 690 C CA . PHE A 1 91 ? -16.957 11.710 8.063 1.00 66.44 91 PHE A CA 1
ATOM 691 C C . PHE A 1 91 ? -17.705 10.502 8.636 1.00 66.44 91 PHE A C 1
ATOM 693 O O . PHE A 1 91 ? -18.914 10.591 8.836 1.00 66.44 91 PHE A O 1
ATOM 700 N N . ALA A 1 92 ? -17.032 9.400 8.994 1.00 62.66 92 ALA A N 1
ATOM 701 C CA . ALA A 1 92 ? -17.736 8.202 9.484 1.00 62.66 92 ALA A CA 1
ATOM 702 C C . ALA A 1 92 ? -18.298 8.308 10.922 1.00 62.66 92 ALA A C 1
ATOM 704 O O . ALA A 1 92 ? -18.887 7.354 11.421 1.00 62.66 92 ALA A O 1
ATOM 705 N N . ARG A 1 93 ? -18.204 9.471 11.587 1.00 56.28 93 ARG A N 1
ATOM 706 C CA . ARG A 1 93 ? -19.007 9.783 12.788 1.00 56.28 93 ARG A CA 1
ATOM 707 C C . ARG A 1 93 ? -20.201 10.667 12.413 1.00 56.28 93 ARG A C 1
ATOM 709 O O . ARG A 1 93 ? -20.170 11.875 12.611 1.00 56.28 93 ARG A O 1
ATOM 716 N N . ARG A 1 94 ? -21.265 10.046 11.894 1.00 51.28 94 ARG A N 1
ATOM 717 C CA . ARG A 1 94 ? -22.625 10.628 11.838 1.00 51.28 94 ARG A CA 1
ATOM 718 C C . ARG A 1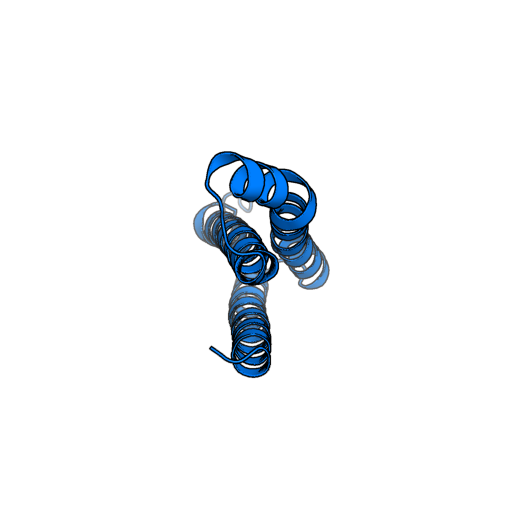 94 ? -23.757 9.598 11.998 1.00 51.28 94 ARG A C 1
ATOM 720 O O . ARG A 1 94 ? -24.862 9.824 11.521 1.00 51.28 94 ARG A O 1
ATOM 727 N N . ARG A 1 95 ? -23.526 8.472 12.683 1.00 49.59 95 ARG A N 1
ATOM 728 C CA . ARG A 1 95 ? -24.611 7.554 13.087 1.00 49.59 95 ARG A CA 1
ATOM 729 C C . ARG A 1 95 ? -24.375 6.980 14.482 1.00 49.59 95 ARG A C 1
ATOM 731 O O . ARG A 1 95 ? -23.985 5.833 14.632 1.00 49.59 95 ARG A O 1
ATOM 738 N N . SER A 1 96 ? -24.603 7.802 15.498 1.00 45.53 96 SER A N 1
ATOM 739 C CA . SER A 1 96 ? -24.920 7.336 16.854 1.00 45.53 96 SER A CA 1
ATOM 740 C C . SER A 1 96 ? -25.745 8.418 17.551 1.00 45.53 96 SER A C 1
ATOM 742 O O . SER A 1 96 ? -25.293 9.118 18.453 1.00 45.53 96 SER A O 1
ATOM 744 N N . SER A 1 97 ? -26.938 8.644 17.016 1.00 44.75 97 SER A N 1
ATOM 745 C CA . SER A 1 97 ? -28.046 9.307 17.703 1.00 44.75 97 SER A CA 1
ATOM 746 C C . SER A 1 97 ? -29.323 8.703 17.144 1.00 44.75 97 SER A C 1
ATOM 748 O O . SER A 1 97 ? -29.986 9.329 16.326 1.00 44.75 97 SER A O 1
ATOM 750 N N . GLN A 1 98 ? -29.570 7.444 17.501 1.00 38.44 98 GLN A N 1
ATOM 751 C CA . GLN A 1 98 ? -30.895 6.850 17.670 1.00 38.44 98 GLN A CA 1
ATOM 752 C C . GLN A 1 98 ? -30.776 5.791 18.758 1.00 38.44 98 GLN A C 1
ATOM 754 O O . GLN A 1 98 ? -29.776 5.038 18.701 1.00 38.44 98 GLN A O 1
#

pLDDT: mean 75.34, std 11.23, range [38.44, 91.69]

Secondary structure (DSSP, 8-state):
--HHHHHHHHHHHHHHHHHHHHHHHHHHT--HHHHHHHHHHHHHHHHHHIIIIIHHHHHHHH---GGGHHHHHHHHHHHHHHHHHHHHHHTS------

Foldseek 3Di:
DDPVVVVVVLVCLCCVLLVVLLVLCVVVVHDSVVSSVVLCCLQQVQLVCQLPPVVVVCCVPPVDDPVCSNVVSRVRSSVSSVVVSVCCNPPVPDPDDD